Protein AF-A0A9E2R874-F1 (afdb_monomer_lite)

pLDDT: mean 89.13, std 13.07, range [48.06, 98.5]

Radius of gyration: 24.54 Å; chains: 1; bounding box: 66×53×38 Å

Secondary structure (DSSP, 8-state):
-PPPPPPP-S---HHHHHHHHHHHHHHH-------HHHHHHHHHHHHTT--HHHHHHHHHHHHHHHHTTSS-GGGGSHHHHT-HHHHHHHHHHHH---SPPPPPPPPPPPPPPPPHHHHHHHHHHHHHHHHHHHHHT-

Structure (mmCIF, N/CA/C/O backbone):
data_AF-A0A9E2R874-F1
#
_entry.id   AF-A0A9E2R874-F1
#
loop_
_atom_site.group_PDB
_atom_site.id
_atom_site.type_symbol
_atom_site.label_atom_id
_atom_site.label_alt_id
_atom_site.label_comp_id
_atom_site.label_asym_id
_atom_site.label_entity_id
_atom_site.label_seq_id
_atom_site.pdbx_PDB_ins_code
_atom_site.Cartn_x
_atom_site.Cartn_y
_atom_site.Cartn_z
_atom_site.occupancy
_atom_site.B_iso_or_equiv
_atom_site.auth_seq_id
_atom_site.auth_comp_id
_atom_site.auth_asym_id
_atom_site.auth_atom_id
_atom_site.pdbx_PDB_model_num
ATOM 1 N N . MET A 1 1 ? 16.701 -24.667 4.971 1.00 48.06 1 MET A N 1
ATOM 2 C CA . MET A 1 1 ? 15.898 -24.863 3.747 1.00 48.06 1 MET A CA 1
ATOM 3 C C . MET A 1 1 ? 15.163 -23.565 3.464 1.00 48.06 1 MET A C 1
ATOM 5 O O . MET A 1 1 ? 14.442 -23.110 4.340 1.00 48.06 1 MET A O 1
ATOM 9 N N . LEU A 1 2 ? 15.421 -22.927 2.319 1.00 52.62 2 LEU A N 1
ATOM 10 C CA . LEU A 1 2 ? 14.673 -21.744 1.875 1.00 52.62 2 LEU A CA 1
ATOM 11 C C . LEU A 1 2 ? 13.261 -22.182 1.446 1.00 52.62 2 LEU A C 1
ATOM 13 O O . LEU A 1 2 ? 13.149 -23.229 0.803 1.00 52.62 2 LEU A O 1
ATOM 17 N N . PRO A 1 3 ? 12.193 -21.447 1.801 1.00 55.91 3 PRO A N 1
ATOM 18 C CA . PRO A 1 3 ? 10.860 -21.745 1.293 1.00 55.91 3 PRO A CA 1
ATOM 19 C C . PRO A 1 3 ? 10.831 -21.621 -0.243 1.00 55.91 3 PRO A C 1
ATOM 21 O O . PRO A 1 3 ? 11.563 -20.800 -0.804 1.00 55.91 3 PRO A O 1
ATOM 24 N N . PRO A 1 4 ? 10.013 -22.431 -0.937 1.00 52.66 4 PRO A N 1
ATOM 25 C CA . PRO A 1 4 ? 9.866 -22.336 -2.382 1.00 52.66 4 PRO A CA 1
ATOM 26 C C . PRO A 1 4 ? 9.328 -20.952 -2.756 1.00 52.66 4 PRO A C 1
ATOM 28 O O . PRO A 1 4 ? 8.309 -20.507 -2.226 1.00 52.66 4 PRO A O 1
ATOM 31 N N . ILE A 1 5 ? 10.026 -20.281 -3.674 1.00 63.16 5 ILE A N 1
ATOM 32 C CA . ILE A 1 5 ? 9.560 -19.039 -4.293 1.00 63.16 5 ILE A CA 1
ATOM 33 C C . ILE A 1 5 ? 8.215 -19.366 -4.963 1.00 63.16 5 ILE A C 1
ATOM 35 O O . ILE A 1 5 ? 8.169 -20.304 -5.767 1.00 63.16 5 ILE A O 1
ATOM 39 N N . PRO A 1 6 ? 7.114 -18.671 -4.623 1.00 61.19 6 PRO A N 1
ATOM 40 C CA . PRO A 1 6 ? 5.829 -18.919 -5.262 1.00 61.19 6 PRO A CA 1
ATOM 41 C C . PRO A 1 6 ? 5.954 -18.731 -6.784 1.00 61.19 6 PRO A C 1
ATOM 43 O O . PRO A 1 6 ? 6.735 -17.888 -7.236 1.00 61.19 6 PRO A O 1
ATOM 46 N N . PRO A 1 7 ? 5.220 -19.517 -7.593 1.00 54.47 7 PRO A N 1
ATOM 47 C CA . PRO A 1 7 ? 5.304 -19.431 -9.046 1.00 54.47 7 PRO A CA 1
ATOM 48 C C . PRO A 1 7 ? 4.966 -18.009 -9.528 1.00 54.47 7 PRO A C 1
ATOM 50 O O . PRO A 1 7 ? 4.140 -17.334 -8.905 1.00 54.47 7 PRO A O 1
ATOM 53 N N . PRO A 1 8 ? 5.576 -17.541 -10.633 1.00 56.03 8 PRO A N 1
ATOM 54 C CA . PRO A 1 8 ? 5.353 -16.194 -11.141 1.00 56.03 8 PRO A CA 1
ATOM 55 C C . PRO A 1 8 ? 3.867 -15.972 -11.441 1.00 56.03 8 PRO A C 1
ATOM 57 O O . PRO A 1 8 ? 3.239 -16.716 -12.198 1.00 56.03 8 PRO A O 1
ATOM 60 N N . VAL A 1 9 ? 3.310 -14.933 -10.821 1.00 62.78 9 VAL A N 1
ATOM 61 C CA . VAL A 1 9 ? 1.911 -14.516 -10.943 1.00 62.78 9 VAL A CA 1
ATOM 62 C C . VAL A 1 9 ? 1.708 -13.850 -12.306 1.00 62.78 9 VAL A C 1
ATOM 64 O O . VAL A 1 9 ? 1.696 -12.630 -12.408 1.00 62.78 9 VAL A O 1
ATOM 67 N N . GLY A 1 10 ? 1.590 -14.647 -13.371 1.00 65.94 10 GLY A N 1
ATOM 68 C CA . GLY A 1 10 ? 1.421 -14.152 -14.742 1.00 65.94 10 GLY A CA 1
ATOM 69 C C . GLY A 1 10 ? 2.535 -13.196 -15.216 1.00 65.94 10 GLY A C 1
ATOM 70 O O . GLY A 1 10 ? 3.494 -12.909 -14.498 1.00 65.94 10 GLY A O 1
ATOM 71 N N . PRO A 1 11 ? 2.460 -12.693 -16.458 1.00 75.50 11 PRO A N 1
ATOM 72 C CA . PRO A 1 11 ? 3.388 -11.668 -16.915 1.00 75.50 11 PRO A CA 1
ATOM 73 C C . PRO A 1 11 ? 3.095 -10.340 -16.202 1.00 75.50 11 PRO A C 1
ATOM 75 O O . PRO A 1 11 ? 2.014 -9.765 -16.350 1.00 75.50 11 PRO A O 1
ATOM 78 N N . ILE A 1 12 ? 4.074 -9.820 -15.457 1.00 85.81 12 ILE A N 1
ATOM 79 C CA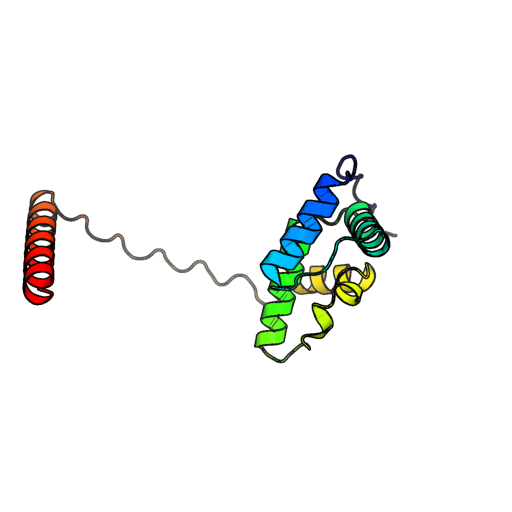 . ILE A 1 12 ? 4.011 -8.463 -14.901 1.00 85.81 12 ILE A CA 1
ATOM 80 C C . ILE A 1 12 ? 4.131 -7.489 -16.062 1.00 85.81 12 ILE A C 1
ATOM 82 O O . ILE A 1 12 ? 5.198 -7.329 -16.653 1.00 85.81 12 ILE A O 1
ATOM 86 N N . ASN A 1 13 ? 3.018 -6.852 -16.399 1.00 90.00 13 ASN A N 1
ATOM 87 C CA . ASN A 1 13 ? 2.956 -5.869 -17.465 1.00 90.00 13 ASN A CA 1
ATOM 88 C C . ASN A 1 13 ? 2.935 -4.440 -16.896 1.00 90.00 13 ASN A C 1
ATOM 90 O O . ASN A 1 13 ? 2.731 -4.208 -15.699 1.00 90.00 13 ASN A O 1
ATOM 94 N N . ALA A 1 14 ? 3.130 -3.464 -17.783 1.00 92.75 14 ALA A N 1
ATOM 95 C CA . ALA A 1 14 ? 3.113 -2.047 -17.427 1.00 92.75 14 ALA A CA 1
ATOM 96 C C . ALA A 1 14 ? 1.786 -1.611 -16.773 1.00 92.75 14 ALA A C 1
ATOM 98 O O . ALA A 1 14 ? 1.784 -0.733 -15.910 1.00 92.75 14 ALA A O 1
ATOM 99 N N . ALA A 1 15 ? 0.664 -2.250 -17.126 1.00 94.50 15 ALA A N 1
ATOM 100 C CA . ALA A 1 15 ? -0.636 -1.946 -16.537 1.00 94.50 15 ALA A CA 1
ATOM 101 C C . ALA A 1 15 ? -0.687 -2.309 -15.044 1.00 94.50 15 ALA A C 1
ATOM 103 O O . ALA A 1 15 ? -1.144 -1.496 -14.243 1.00 94.50 15 ALA A O 1
ATOM 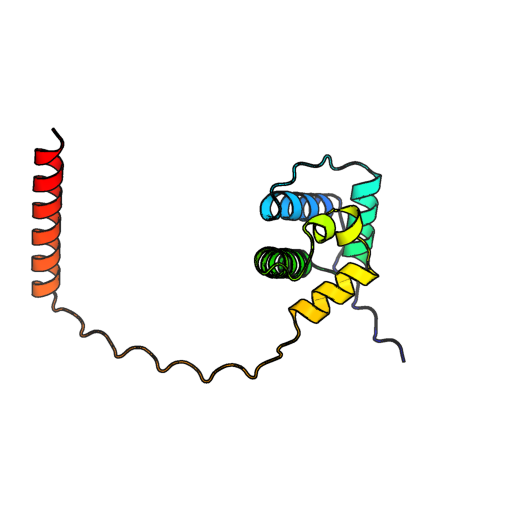104 N N . THR A 1 16 ? -0.160 -3.468 -14.640 1.00 95.06 16 THR A N 1
ATOM 105 C CA . THR A 1 16 ? -0.096 -3.866 -13.222 1.00 95.06 16 THR A CA 1
ATOM 106 C C . THR A 1 16 ? 0.808 -2.931 -12.414 1.00 95.06 16 THR A C 1
ATOM 108 O O . THR A 1 16 ? 0.457 -2.539 -11.300 1.00 95.06 16 THR A O 1
ATOM 111 N N . ILE A 1 17 ? 1.940 -2.503 -12.985 1.00 97.12 17 ILE A N 1
ATOM 112 C CA . ILE A 1 17 ? 2.828 -1.503 -12.365 1.00 97.12 17 ILE A CA 1
ATOM 113 C C . ILE A 1 17 ? 2.091 -0.169 -12.170 1.00 97.12 17 ILE A C 1
ATOM 115 O O . ILE A 1 17 ? 2.127 0.412 -11.081 1.00 97.12 17 ILE A O 1
ATOM 119 N N . ALA A 1 18 ? 1.376 0.299 -13.196 1.00 97.06 18 ALA A N 1
ATOM 120 C CA . ALA A 1 18 ? 0.583 1.521 -13.120 1.00 97.06 18 ALA A CA 1
ATOM 121 C C . ALA A 1 18 ? -0.529 1.420 -12.063 1.00 97.06 18 ALA A C 1
ATOM 123 O O . ALA A 1 18 ? -0.718 2.354 -11.283 1.00 97.06 18 ALA A O 1
ATOM 124 N N . GLN A 1 19 ? -1.214 0.276 -11.973 1.00 97.69 19 GLN A N 1
ATOM 125 C CA . GLN A 1 19 ? -2.232 0.016 -10.952 1.00 97.69 19 GLN A CA 1
ATOM 126 C C . GLN A 1 19 ? -1.649 0.039 -9.535 1.00 97.69 19 GLN A C 1
ATOM 128 O O . GLN A 1 19 ? -2.225 0.673 -8.651 1.00 97.69 19 GLN A O 1
ATOM 133 N N . ALA A 1 20 ? -0.492 -0.594 -9.310 1.00 98.00 20 ALA A N 1
ATOM 134 C CA . ALA A 1 20 ? 0.195 -0.556 -8.018 1.00 98.00 20 ALA A CA 1
ATOM 135 C C . ALA A 1 20 ? 0.552 0.883 -7.618 1.00 98.00 20 ALA A C 1
ATOM 137 O O . ALA A 1 20 ? 0.302 1.316 -6.488 1.00 98.00 20 ALA A O 1
ATOM 138 N N . HIS A 1 21 ? 1.055 1.662 -8.577 1.00 98.38 21 HIS A N 1
ATOM 139 C CA . HIS A 1 21 ? 1.387 3.061 -8.362 1.00 98.38 21 HIS A CA 1
ATOM 140 C C . HIS A 1 21 ? 0.160 3.929 -8.047 1.00 98.38 21 HIS A C 1
ATOM 142 O O . HIS A 1 21 ? 0.192 4.730 -7.107 1.00 98.38 21 HIS A O 1
ATOM 148 N N . GLN A 1 22 ? -0.934 3.747 -8.788 1.00 98.12 22 GLN A N 1
ATOM 149 C CA . GLN A 1 22 ? -2.204 4.429 -8.537 1.00 98.12 22 GLN A CA 1
ATOM 150 C C . GLN A 1 22 ? -2.777 4.062 -7.167 1.00 98.12 22 GLN A C 1
ATOM 152 O O . GLN A 1 22 ? -3.219 4.949 -6.437 1.00 98.12 22 GLN A O 1
ATOM 157 N N . LEU A 1 23 ? -2.721 2.784 -6.783 1.00 98.38 23 LEU A N 1
ATOM 158 C CA . LEU A 1 23 ? -3.172 2.312 -5.477 1.00 98.38 23 LEU A CA 1
ATOM 159 C C . LEU A 1 23 ? -2.383 2.973 -4.340 1.00 98.38 23 LEU A C 1
ATOM 161 O O . LEU A 1 23 ? -2.983 3.471 -3.387 1.00 98.38 23 LEU A O 1
ATOM 165 N N . TYR A 1 24 ? -1.055 3.038 -4.459 1.00 98.50 24 TYR A N 1
ATOM 166 C CA . TYR A 1 24 ? -0.209 3.761 -3.509 1.00 98.50 24 TYR A CA 1
ATOM 167 C C . TYR A 1 24 ? -0.605 5.236 -3.398 1.00 98.50 24 TYR A C 1
ATOM 169 O O . TYR A 1 24 ? -0.781 5.742 -2.287 1.00 98.50 24 TYR A O 1
ATOM 177 N N . GLY A 1 25 ? -0.774 5.926 -4.530 1.00 98.00 25 GLY A N 1
ATOM 178 C CA . GLY A 1 25 ? -1.138 7.342 -4.538 1.00 98.00 25 GLY A CA 1
ATOM 179 C C . GLY A 1 25 ? -2.520 7.593 -3.936 1.00 98.00 25 GLY A C 1
ATOM 180 O O . GLY A 1 25 ? -2.686 8.506 -3.131 1.00 98.00 25 GLY A O 1
ATOM 181 N N . HIS A 1 26 ? -3.495 6.737 -4.250 1.00 98.12 26 HIS A N 1
ATOM 182 C CA . HIS A 1 26 ? -4.846 6.809 -3.700 1.00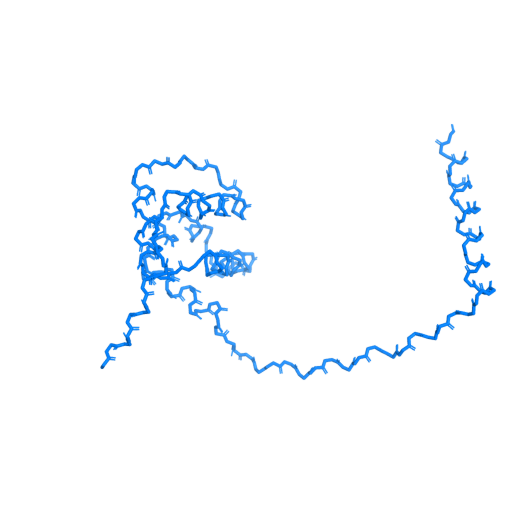 98.12 26 HIS A CA 1
ATOM 183 C C . HIS A 1 26 ? -4.863 6.608 -2.180 1.00 98.12 26 HIS A C 1
ATOM 185 O O . HIS A 1 26 ? -5.497 7.382 -1.467 1.00 98.12 26 HIS A O 1
ATOM 191 N N . LEU A 1 27 ? -4.146 5.601 -1.670 1.00 98.00 27 LEU A N 1
ATOM 192 C CA . LEU A 1 27 ? -4.145 5.291 -0.239 1.00 98.00 27 LEU A CA 1
ATOM 193 C C . LEU A 1 27 ? -3.336 6.296 0.584 1.00 98.00 27 LEU A C 1
ATOM 195 O O . LEU A 1 27 ? -3.730 6.617 1.702 1.00 98.00 27 LEU A O 1
ATOM 199 N N . THR A 1 28 ? -2.202 6.774 0.070 1.00 97.50 28 THR A N 1
ATOM 200 C CA . THR A 1 28 ? -1.296 7.668 0.814 1.00 97.50 28 THR A CA 1
ATOM 201 C C . THR A 1 28 ? -1.555 9.154 0.573 1.00 97.50 28 THR A C 1
ATOM 203 O O . THR A 1 28 ? -1.000 9.982 1.289 1.00 97.50 28 THR A O 1
ATOM 206 N N . GLY A 1 29 ? -2.348 9.503 -0.444 1.00 97.31 29 GLY A N 1
ATOM 207 C CA . GLY A 1 29 ? -2.544 10.881 -0.900 1.00 97.31 29 GLY A CA 1
ATOM 208 C C . GLY A 1 29 ? -1.339 11.475 -1.641 1.00 97.31 29 GLY A C 1
ATOM 209 O O . GLY A 1 29 ? -1.390 12.626 -2.073 1.00 97.31 29 GLY A O 1
ATOM 210 N N . GLN A 1 30 ? -0.247 10.722 -1.810 1.00 96.12 30 GLN A N 1
ATOM 211 C CA . GLN A 1 30 ? 0.955 11.212 -2.478 1.00 96.12 30 GLN A CA 1
ATOM 212 C C . GLN A 1 30 ? 0.793 11.181 -4.001 1.00 96.12 30 GLN A C 1
ATOM 214 O O . GLN A 1 30 ? 0.428 10.163 -4.586 1.00 96.12 30 GLN A O 1
ATOM 219 N N . ARG A 1 31 ? 1.143 12.287 -4.665 1.00 94.94 31 ARG A N 1
ATOM 220 C CA . ARG A 1 31 ? 1.149 12.409 -6.130 1.00 94.94 31 ARG A CA 1
ATOM 221 C C . ARG A 1 31 ? 2.583 12.432 -6.649 1.00 94.94 31 ARG A C 1
ATOM 223 O O . ARG A 1 31 ? 3.179 13.491 -6.815 1.00 94.94 31 ARG A O 1
ATOM 230 N N . LEU A 1 32 ? 3.150 11.250 -6.868 1.00 95.44 32 LEU A N 1
ATOM 231 C CA . LEU A 1 32 ? 4.483 11.089 -7.452 1.00 95.44 32 LEU A CA 1
ATOM 232 C C . LEU A 1 32 ? 4.359 10.782 -8.947 1.00 95.44 32 LEU A C 1
ATOM 234 O O . LEU A 1 32 ? 3.399 10.151 -9.370 1.00 95.44 32 LEU A O 1
ATOM 238 N N . ARG A 1 33 ? 5.334 11.213 -9.753 1.00 96.88 33 ARG A N 1
ATOM 239 C CA . ARG A 1 33 ? 5.411 10.800 -11.163 1.00 96.88 33 ARG A CA 1
ATOM 240 C C . ARG A 1 33 ? 5.881 9.350 -11.249 1.00 96.88 33 ARG A C 1
ATOM 242 O O . ARG A 1 33 ? 6.857 9.000 -10.579 1.00 96.88 33 ARG A O 1
ATOM 249 N N . LEU A 1 34 ? 5.263 8.543 -12.103 1.00 96.81 34 LEU A N 1
ATOM 250 C CA . LEU A 1 34 ? 5.762 7.214 -12.442 1.00 96.81 34 LEU A CA 1
ATOM 251 C C . LEU A 1 34 ? 6.844 7.362 -13.516 1.00 96.81 34 LEU A C 1
ATOM 253 O O . LEU A 1 34 ? 6.541 7.596 -14.676 1.00 96.81 34 LEU A O 1
ATOM 257 N N . GLY A 1 35 ? 8.104 7.350 -13.090 1.00 95.69 35 GLY A N 1
ATOM 258 C CA . GLY A 1 35 ? 9.257 7.334 -13.991 1.00 95.69 35 GLY A CA 1
ATOM 259 C C . GLY A 1 35 ? 9.980 5.996 -13.902 1.00 95.69 35 GLY A C 1
ATOM 260 O O . GLY A 1 35 ? 9.744 5.237 -12.959 1.00 95.69 35 GLY A O 1
ATOM 261 N N . PHE A 1 36 ? 10.905 5.763 -14.829 1.00 95.75 36 PHE A N 1
ATOM 262 C CA . PHE A 1 36 ? 11.596 4.485 -15.020 1.00 95.75 36 PHE A CA 1
ATOM 263 C C . PHE A 1 36 ? 12.154 3.856 -13.729 1.00 95.75 36 PHE A C 1
ATOM 265 O O . PHE A 1 36 ? 11.900 2.688 -13.449 1.00 95.75 36 PHE A O 1
ATOM 272 N N . ASP A 1 37 ? 12.829 4.626 -12.867 1.00 95.88 37 ASP A N 1
ATOM 273 C CA . ASP A 1 37 ? 13.369 4.093 -11.602 1.00 95.88 37 ASP A CA 1
ATOM 274 C C . ASP A 1 37 ? 12.285 3.568 -10.653 1.00 95.88 37 ASP A C 1
ATOM 276 O O . ASP A 1 37 ? 12.486 2.594 -9.924 1.00 95.88 37 ASP A O 1
ATOM 280 N N . ARG A 1 38 ? 11.121 4.227 -10.631 1.00 96.62 38 ARG A N 1
ATOM 281 C CA . ARG A 1 38 ? 9.982 3.803 -9.809 1.00 96.62 38 ARG A CA 1
ATOM 282 C C . ARG A 1 38 ? 9.284 2.612 -10.443 1.00 96.62 38 ARG A C 1
ATOM 284 O O . ARG A 1 38 ? 8.922 1.699 -9.712 1.00 96.62 38 ARG A O 1
ATOM 291 N N . GLU A 1 39 ? 9.132 2.602 -11.765 1.00 97.38 39 GLU A N 1
ATOM 292 C CA . GLU A 1 39 ? 8.609 1.447 -12.504 1.00 97.38 39 GLU A CA 1
ATOM 293 C C . GLU A 1 39 ? 9.449 0.203 -12.241 1.00 97.38 39 GLU A C 1
ATOM 295 O O . GLU A 1 39 ? 8.898 -0.833 -11.881 1.00 97.38 39 GLU A O 1
ATOM 300 N N . ARG A 1 40 ? 10.780 0.326 -12.302 1.00 96.56 40 ARG A N 1
ATOM 301 C CA . ARG A 1 40 ? 11.702 -0.760 -11.965 1.00 96.56 40 ARG A CA 1
ATOM 302 C C . ARG A 1 40 ? 11.474 -1.279 -10.548 1.00 96.56 40 ARG A C 1
ATOM 304 O O . ARG A 1 40 ? 11.375 -2.481 -10.352 1.00 96.56 40 ARG A O 1
ATOM 311 N N . ARG A 1 41 ? 11.358 -0.398 -9.550 1.00 97.19 41 ARG A N 1
ATOM 312 C CA . ARG A 1 41 ? 11.116 -0.823 -8.157 1.00 97.19 41 ARG A CA 1
ATOM 313 C C . ARG A 1 41 ? 9.764 -1.511 -7.974 1.00 97.19 41 ARG A C 1
ATOM 315 O O . ARG A 1 41 ? 9.678 -2.483 -7.233 1.00 97.19 41 ARG A O 1
ATOM 322 N N . TRP A 1 42 ? 8.724 -1.027 -8.650 1.00 97.81 42 TRP A N 1
ATOM 323 C CA . TRP A 1 42 ? 7.430 -1.708 -8.676 1.00 97.81 42 TRP A CA 1
ATOM 324 C C . TRP A 1 42 ? 7.531 -3.085 -9.321 1.00 97.81 42 TRP A C 1
ATOM 326 O O . TRP A 1 42 ? 7.004 -4.045 -8.769 1.00 97.81 42 TRP A O 1
ATOM 336 N N . TYR A 1 43 ? 8.227 -3.185 -10.454 1.00 96.56 43 TYR A N 1
ATOM 337 C CA . TYR A 1 43 ? 8.469 -4.451 -11.133 1.00 96.56 43 TYR A CA 1
ATOM 338 C C . TYR A 1 43 ? 9.171 -5.453 -10.216 1.00 96.56 43 TYR A C 1
ATOM 340 O O . TYR A 1 43 ? 8.687 -6.571 -10.097 1.00 96.56 43 TYR A O 1
ATOM 348 N N . GLU A 1 44 ? 10.247 -5.059 -9.526 1.00 96.38 44 GLU A N 1
ATOM 349 C CA . GLU A 1 44 ? 10.952 -5.951 -8.592 1.00 96.38 44 GLU A CA 1
ATOM 350 C C . GLU A 1 44 ? 10.023 -6.462 -7.487 1.00 96.38 44 GLU A C 1
ATOM 352 O O . GLU A 1 44 ? 9.968 -7.662 -7.234 1.00 96.38 44 GLU A O 1
ATOM 357 N N . LEU A 1 45 ? 9.231 -5.576 -6.873 1.00 96.62 45 LEU A N 1
ATOM 358 C CA . LEU A 1 45 ? 8.299 -5.977 -5.821 1.00 96.62 45 LEU A CA 1
ATOM 359 C C . LEU A 1 45 ? 7.254 -6.981 -6.338 1.00 96.62 45 LEU A C 1
ATOM 361 O O . LEU A 1 45 ? 7.015 -8.012 -5.713 1.00 96.62 45 LEU A O 1
ATOM 365 N N . LEU A 1 46 ? 6.655 -6.703 -7.497 1.00 96.19 46 LEU A N 1
ATOM 366 C CA . LEU A 1 46 ? 5.663 -7.585 -8.116 1.00 96.19 46 LEU A CA 1
ATOM 367 C C . LEU A 1 46 ? 6.293 -8.913 -8.571 1.00 96.19 46 LEU A C 1
ATOM 369 O O . LEU A 1 46 ? 5.660 -9.962 -8.468 1.00 96.19 46 LEU A O 1
ATOM 373 N N . ARG A 1 47 ? 7.549 -8.889 -9.040 1.00 94.94 47 ARG A N 1
ATOM 374 C CA . ARG A 1 47 ? 8.314 -10.060 -9.510 1.00 94.94 47 ARG A CA 1
ATOM 375 C C . ARG A 1 47 ? 8.609 -11.040 -8.387 1.00 94.94 47 ARG A C 1
ATOM 377 O O . ARG A 1 47 ? 8.663 -12.239 -8.640 1.00 94.94 47 ARG A O 1
ATOM 384 N N . LEU A 1 48 ? 8.739 -10.546 -7.160 1.00 94.88 48 LEU A N 1
ATOM 385 C CA . LEU A 1 48 ? 8.838 -11.371 -5.956 1.00 94.88 48 LEU A CA 1
ATOM 386 C C . LEU A 1 48 ? 7.503 -12.028 -5.557 1.00 94.88 48 LEU A C 1
ATOM 388 O O . LEU A 1 48 ? 7.457 -12.783 -4.591 1.00 94.88 48 LEU A O 1
ATOM 392 N N . GLY A 1 49 ? 6.422 -11.773 -6.302 1.00 94.75 49 GLY A N 1
ATOM 393 C CA . GLY A 1 49 ? 5.113 -12.392 -6.100 1.00 94.75 49 GLY A CA 1
ATOM 394 C C . GLY A 1 49 ? 4.179 -11.609 -5.178 1.00 94.75 49 GLY A C 1
ATOM 395 O O . GLY A 1 49 ? 3.077 -12.079 -4.899 1.00 94.75 49 GLY A O 1
ATOM 396 N N . TYR A 1 50 ? 4.572 -10.416 -4.718 1.00 95.88 50 TYR A N 1
ATOM 397 C CA . TYR A 1 50 ? 3.701 -9.575 -3.899 1.00 95.88 50 TYR A CA 1
ATOM 398 C C . TYR A 1 50 ? 2.545 -9.004 -4.720 1.00 95.88 50 TYR A C 1
ATOM 400 O O . TYR A 1 50 ? 2.730 -8.437 -5.797 1.00 95.88 50 TYR A O 1
ATOM 408 N N . SER A 1 51 ? 1.332 -9.129 -4.188 1.00 95.75 51 SER A N 1
ATOM 409 C CA . SER A 1 51 ? 0.109 -8.702 -4.865 1.00 95.75 51 SER A CA 1
ATOM 410 C C . SER A 1 51 ? -0.293 -7.263 -4.516 1.00 95.75 51 SER A C 1
ATOM 412 O O . SER A 1 51 ? 0.142 -6.678 -3.521 1.00 95.75 51 SER A O 1
ATOM 414 N N . LEU A 1 52 ? -1.234 -6.698 -5.281 1.00 96.56 52 LEU A N 1
ATOM 415 C CA . LEU A 1 52 ? -1.886 -5.429 -4.923 1.00 96.56 52 LEU A CA 1
ATOM 416 C C . LEU A 1 52 ? -2.613 -5.501 -3.567 1.00 96.56 52 LEU A C 1
ATOM 418 O O . LEU A 1 52 ? -2.737 -4.492 -2.870 1.00 96.56 52 LEU A O 1
ATOM 422 N N . SER A 1 53 ? -3.086 -6.691 -3.182 1.00 96.62 53 SER A N 1
ATOM 423 C CA . SER A 1 53 ? -3.699 -6.918 -1.871 1.00 96.62 53 SER A CA 1
ATOM 424 C C . SER A 1 53 ? -2.667 -6.802 -0.751 1.00 96.62 53 SER A C 1
ATOM 426 O O . SER A 1 53 ? -2.938 -6.157 0.262 1.00 96.62 53 SER A O 1
ATOM 428 N N . ASP A 1 54 ? -1.469 -7.355 -0.950 1.00 97.69 54 ASP A N 1
ATOM 429 C CA . ASP A 1 54 ? -0.365 -7.237 0.008 1.00 97.69 54 ASP A CA 1
ATOM 430 C C . ASP A 1 54 ? 0.072 -5.782 0.161 1.00 97.69 54 ASP A C 1
ATOM 432 O O . ASP A 1 54 ? 0.202 -5.285 1.279 1.00 97.69 54 ASP A O 1
ATOM 436 N N . LEU A 1 55 ? 0.184 -5.058 -0.958 1.00 98.06 55 LEU A N 1
ATOM 437 C CA . LEU A 1 55 ? 0.482 -3.627 -0.952 1.00 98.06 55 LEU A CA 1
ATOM 438 C C . LEU A 1 55 ? -0.550 -2.836 -0.140 1.00 98.06 55 LEU A C 1
ATOM 440 O O . LEU A 1 55 ? -0.188 -2.009 0.700 1.00 98.06 55 LEU A O 1
ATOM 444 N N . ARG A 1 56 ? -1.845 -3.101 -0.356 1.00 98.31 56 ARG A N 1
ATOM 445 C CA . ARG A 1 56 ? -2.916 -2.478 0.430 1.00 98.31 56 ARG A CA 1
ATOM 446 C C . ARG A 1 56 ? -2.779 -2.819 1.915 1.00 98.31 56 ARG A C 1
ATOM 448 O O . ARG A 1 56 ? -2.906 -1.914 2.739 1.00 98.31 56 ARG A O 1
ATOM 455 N N . ALA A 1 57 ? -2.537 -4.085 2.256 1.00 97.62 57 ALA A N 1
ATOM 456 C CA . ALA A 1 57 ? -2.413 -4.534 3.641 1.00 97.62 57 ALA A CA 1
ATOM 457 C C . ALA A 1 57 ? -1.276 -3.806 4.374 1.00 97.62 57 ALA A C 1
ATOM 459 O O . ALA A 1 57 ? -1.507 -3.245 5.447 1.00 97.62 57 ALA A O 1
ATOM 460 N N . VAL A 1 58 ? -0.095 -3.726 3.753 1.00 98.12 58 VAL A N 1
ATOM 461 C CA . VAL A 1 58 ? 1.082 -3.027 4.294 1.00 98.12 58 VAL A CA 1
ATOM 462 C C . VAL A 1 58 ? 0.801 -1.538 4.489 1.00 98.12 58 VAL A C 1
ATOM 464 O O . VAL A 1 58 ? 1.041 -1.004 5.570 1.00 98.12 58 VAL A O 1
ATOM 467 N N . ILE A 1 59 ? 0.234 -0.852 3.490 1.00 98.19 59 ILE A N 1
ATOM 468 C CA . ILE A 1 59 ? -0.048 0.589 3.599 1.00 98.19 59 ILE A CA 1
ATOM 469 C C . ILE A 1 59 ? -1.063 0.870 4.715 1.00 98.19 59 ILE A C 1
ATOM 471 O O . ILE A 1 59 ? -0.854 1.778 5.520 1.00 98.19 59 ILE A O 1
ATOM 475 N N . VAL A 1 60 ? -2.149 0.095 4.795 1.00 97.88 60 VAL A N 1
ATOM 476 C CA . VAL A 1 60 ? -3.173 0.260 5.841 1.00 97.88 60 VAL A CA 1
ATOM 477 C C . VAL A 1 60 ? -2.584 -0.001 7.226 1.00 97.88 60 VAL A C 1
ATOM 479 O O . VAL A 1 60 ? -2.854 0.758 8.162 1.00 97.88 60 VAL A O 1
ATOM 482 N N . TYR A 1 61 ? -1.755 -1.039 7.352 1.00 97.44 61 TYR A N 1
ATOM 483 C CA . TYR A 1 61 ? -1.014 -1.334 8.572 1.00 97.44 61 TYR A CA 1
ATOM 484 C C . TYR A 1 61 ? -0.135 -0.149 8.986 1.00 97.44 61 TYR A C 1
ATOM 486 O O . TYR A 1 61 ? -0.325 0.398 10.072 1.00 97.44 61 TYR A O 1
ATOM 494 N N . LEU A 1 62 ? 0.746 0.325 8.103 1.00 97.81 62 LEU A N 1
ATOM 495 C CA . LEU A 1 62 ? 1.641 1.447 8.386 1.00 97.81 62 LEU A CA 1
ATOM 496 C C . LEU A 1 62 ? 0.878 2.711 8.779 1.00 97.81 62 LEU A C 1
ATOM 498 O O . LEU A 1 62 ? 1.238 3.372 9.749 1.00 97.81 62 LEU A O 1
ATOM 502 N N . GLN A 1 63 ? -0.216 3.034 8.087 1.00 98.12 63 GLN A N 1
ATOM 503 C CA . GLN A 1 63 ? -1.057 4.173 8.450 1.00 98.12 63 GLN A CA 1
ATOM 504 C C . GLN A 1 63 ? -1.653 4.042 9.853 1.00 98.12 63 GLN A C 1
ATOM 506 O O . GLN A 1 63 ? -1.723 5.032 10.580 1.00 98.12 63 GLN A O 1
ATOM 511 N N . ARG A 1 64 ? -2.097 2.844 10.248 1.00 96.75 64 ARG A N 1
ATOM 512 C CA . ARG A 1 64 ? -2.590 2.588 11.607 1.00 96.75 64 ARG A CA 1
ATOM 513 C C . ARG A 1 64 ? -1.484 2.808 12.639 1.00 96.75 64 ARG A C 1
ATOM 515 O O . ARG A 1 64 ? -1.722 3.489 13.632 1.00 96.75 64 ARG A O 1
ATOM 522 N N . GLU A 1 65 ? -0.287 2.287 12.388 1.00 96.38 65 GLU A N 1
ATOM 523 C CA . GLU A 1 65 ? 0.858 2.433 13.295 1.00 96.38 65 GLU A CA 1
ATOM 524 C C . GLU A 1 65 ? 1.347 3.882 13.413 1.00 96.38 65 GLU A C 1
ATOM 526 O O . GLU A 1 65 ? 1.681 4.332 14.508 1.00 96.38 65 GLU A O 1
ATOM 531 N N . ILE A 1 66 ? 1.324 4.637 12.312 1.00 97.06 66 ILE A N 1
ATOM 532 C CA . ILE A 1 66 ? 1.643 6.071 12.293 1.00 97.06 66 ILE A CA 1
ATOM 533 C C . ILE A 1 66 ? 0.599 6.869 13.079 1.00 97.06 66 ILE A C 1
ATOM 535 O O . ILE A 1 66 ? 0.963 7.715 13.891 1.00 97.06 66 ILE A O 1
ATOM 539 N N . ARG A 1 67 ? -0.701 6.590 12.902 1.00 97.19 67 ARG A N 1
ATOM 540 C CA . ARG A 1 67 ? -1.761 7.240 13.701 1.00 97.19 67 ARG A CA 1
ATOM 541 C C . ARG A 1 67 ? -1.593 6.957 15.195 1.00 97.19 67 ARG A C 1
ATOM 543 O O . ARG A 1 67 ? -1.828 7.845 16.003 1.00 97.19 67 ARG A O 1
ATOM 550 N N . ALA A 1 68 ? -1.129 5.758 15.543 1.00 96.94 68 ALA A N 1
ATOM 551 C CA . ALA A 1 68 ? -0.800 5.364 16.910 1.00 96.94 68 ALA A CA 1
ATOM 552 C C . ALA A 1 68 ? 0.568 5.881 17.410 1.00 96.94 68 ALA A C 1
ATOM 554 O O . ALA A 1 68 ? 0.973 5.513 18.507 1.00 96.94 68 ALA A O 1
ATOM 555 N N . GLN A 1 69 ? 1.292 6.695 16.626 1.00 95.75 69 GLN A N 1
ATOM 556 C CA . GLN A 1 69 ? 2.625 7.231 16.950 1.00 95.75 69 GLN A CA 1
ATOM 557 C C . GLN A 1 69 ? 3.701 6.158 17.225 1.00 95.75 69 GLN A C 1
ATOM 559 O O . GLN A 1 69 ? 4.710 6.428 17.867 1.00 95.75 69 GLN A O 1
ATOM 564 N N . ARG A 1 70 ? 3.517 4.930 16.718 1.00 95.00 70 ARG A N 1
ATOM 565 C CA . ARG A 1 70 ? 4.480 3.815 16.858 1.00 95.00 70 ARG A CA 1
ATOM 566 C C . ARG A 1 70 ? 5.461 3.713 15.688 1.00 95.00 70 ARG A C 1
ATOM 568 O O . ARG A 1 70 ? 6.446 2.981 15.747 1.00 95.00 70 ARG A O 1
ATOM 575 N N . ARG A 1 71 ? 5.178 4.430 14.602 1.00 95.25 71 ARG A N 1
ATOM 576 C CA . ARG A 1 71 ? 5.995 4.527 13.389 1.00 95.25 71 ARG A CA 1
ATOM 577 C C . ARG A 1 71 ? 5.984 5.963 12.881 1.00 95.25 71 ARG A C 1
ATOM 579 O O . ARG A 1 71 ? 5.050 6.722 13.125 1.00 95.25 71 ARG A O 1
ATOM 586 N N . ASN A 1 72 ? 6.997 6.294 12.091 1.00 96.62 72 ASN A N 1
ATOM 587 C CA . ASN A 1 72 ? 7.154 7.617 11.498 1.00 96.62 72 ASN A CA 1
ATOM 588 C C . ASN A 1 72 ? 6.525 7.658 10.099 1.00 96.62 72 ASN A C 1
ATOM 590 O O . ASN A 1 72 ? 6.595 6.676 9.357 1.00 96.62 72 ASN A O 1
ATOM 594 N N . VAL A 1 73 ? 6.022 8.825 9.679 1.00 95.69 73 VAL A N 1
ATOM 595 C CA . VAL A 1 73 ? 5.453 9.048 8.328 1.00 95.69 73 VAL A CA 1
ATOM 596 C C . VAL A 1 73 ? 6.422 8.634 7.211 1.00 95.69 73 VAL A C 1
ATOM 598 O O . VAL A 1 73 ? 6.001 8.185 6.147 1.00 95.69 73 VAL A O 1
ATOM 601 N N . GLY A 1 74 ? 7.733 8.707 7.472 1.00 96.88 74 GLY A N 1
ATOM 602 C CA . GLY A 1 74 ? 8.782 8.265 6.554 1.00 96.88 74 GLY A CA 1
ATOM 603 C C . GLY A 1 74 ? 8.673 6.804 6.095 1.00 96.88 74 GLY A C 1
ATOM 604 O O . GLY A 1 74 ? 9.202 6.486 5.033 1.00 96.88 74 GLY A O 1
ATOM 605 N N . ALA A 1 75 ? 7.971 5.933 6.827 1.00 96.44 75 ALA A N 1
ATOM 606 C CA . ALA A 1 75 ? 7.707 4.556 6.399 1.00 96.44 75 ALA A CA 1
ATOM 607 C C . ALA A 1 75 ? 6.866 4.490 5.108 1.00 96.44 75 ALA A C 1
ATOM 609 O O . ALA A 1 75 ? 7.059 3.598 4.292 1.00 96.44 75 ALA A O 1
ATOM 610 N N . LEU A 1 76 ? 6.003 5.485 4.865 1.00 97.56 76 LEU A N 1
ATOM 611 C CA . LEU A 1 76 ? 5.197 5.585 3.644 1.00 97.56 76 LEU A CA 1
ATOM 612 C C . LEU A 1 76 ? 5.941 6.235 2.469 1.00 97.56 76 LEU A C 1
ATOM 614 O O . LEU A 1 76 ? 5.332 6.458 1.426 1.00 97.56 76 LEU A O 1
ATOM 618 N N . LYS A 1 77 ? 7.233 6.569 2.597 1.00 97.38 77 LYS A N 1
ATOM 619 C CA . LYS A 1 77 ? 8.027 7.008 1.440 1.00 97.38 77 LYS A CA 1
ATOM 620 C C . LYS A 1 77 ? 8.153 5.845 0.467 1.00 97.38 77 LYS A C 1
ATOM 622 O O . LYS A 1 77 ? 8.592 4.769 0.858 1.00 97.38 77 LYS A O 1
ATOM 627 N N . LEU A 1 78 ? 7.888 6.090 -0.814 1.00 96.56 78 LEU A N 1
ATOM 628 C CA . LEU A 1 78 ? 7.980 5.061 -1.851 1.00 96.56 78 LEU A CA 1
ATOM 629 C C . LEU A 1 78 ? 9.339 4.334 -1.870 1.00 96.56 78 LEU A C 1
ATOM 631 O O . LEU A 1 78 ? 9.396 3.134 -2.096 1.00 96.56 78 LEU A O 1
ATOM 635 N N . SER A 1 79 ? 10.441 5.037 -1.591 1.00 95.50 79 SER A N 1
ATOM 636 C CA . SER A 1 79 ? 11.773 4.424 -1.509 1.00 95.50 79 SER A CA 1
ATOM 637 C C . SER A 1 79 ? 11.946 3.446 -0.351 1.00 95.50 79 SER A C 1
ATOM 639 O O . SER A 1 79 ? 12.785 2.566 -0.465 1.00 95.50 79 SER A O 1
ATOM 641 N N . ASN A 1 80 ? 11.200 3.619 0.740 1.00 96.56 80 ASN A N 1
ATOM 642 C CA . ASN A 1 80 ? 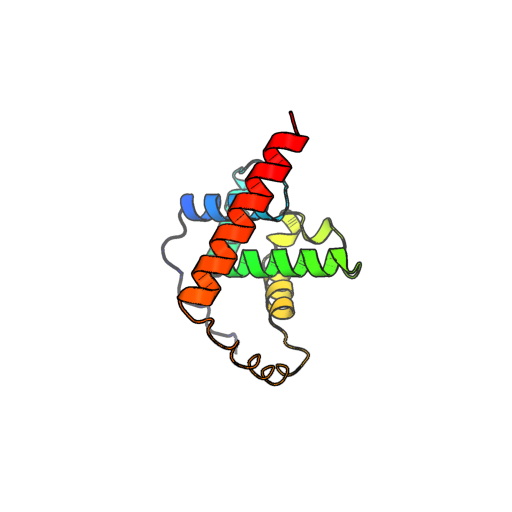11.221 2.718 1.890 1.00 96.56 80 ASN A CA 1
ATOM 643 C C . ASN A 1 80 ? 10.216 1.582 1.699 1.00 96.56 80 ASN A C 1
ATOM 645 O O . ASN A 1 80 ? 10.548 0.434 1.953 1.00 96.56 80 ASN A O 1
ATOM 649 N N . LEU A 1 81 ? 9.018 1.909 1.208 1.00 97.31 81 LEU A N 1
ATOM 650 C CA . LEU A 1 81 ? 7.950 0.940 0.982 1.00 97.31 81 LEU A CA 1
ATOM 651 C C . LEU A 1 81 ? 8.326 -0.106 -0.075 1.00 97.31 81 LEU A C 1
ATOM 653 O O . LEU A 1 81 ? 7.942 -1.256 0.056 1.00 97.31 81 LEU A O 1
ATOM 657 N N . LEU A 1 82 ? 9.059 0.285 -1.124 1.00 97.19 82 LEU A N 1
ATOM 658 C CA . LEU A 1 82 ? 9.453 -0.622 -2.210 1.00 97.19 82 LEU A CA 1
ATOM 659 C C . LEU A 1 82 ? 10.807 -1.308 -1.982 1.00 97.19 82 LEU A C 1
ATOM 661 O O . LEU A 1 82 ? 11.373 -1.851 -2.927 1.00 97.19 82 LEU A O 1
ATOM 665 N N . GLN A 1 83 ? 11.360 -1.257 -0.768 1.00 97.19 83 GLN A N 1
ATOM 666 C CA . GLN A 1 83 ? 12.490 -2.113 -0.405 1.00 97.19 83 GLN A CA 1
ATOM 667 C C . GLN A 1 83 ? 11.951 -3.509 -0.074 1.00 97.19 83 GLN A C 1
ATOM 669 O O . GLN A 1 83 ? 11.173 -3.604 0.875 1.00 97.19 83 GLN A O 1
ATOM 674 N N . PRO A 1 84 ? 12.342 -4.566 -0.816 1.00 96.44 84 PRO A N 1
ATOM 675 C CA . PRO A 1 84 ? 11.782 -5.906 -0.643 1.00 96.44 84 PRO A CA 1
ATOM 676 C C . PRO A 1 84 ? 11.798 -6.406 0.800 1.00 96.44 84 PRO A C 1
ATOM 678 O O . PRO A 1 84 ? 10.745 -6.771 1.311 1.00 96.44 84 PRO A O 1
ATOM 681 N N . ASP A 1 85 ? 12.947 -6.310 1.473 1.00 97.31 85 ASP A N 1
ATOM 682 C CA . ASP A 1 85 ? 13.108 -6.793 2.850 1.00 97.31 85 ASP A CA 1
ATOM 683 C C . ASP A 1 85 ? 12.158 -6.070 3.816 1.00 97.31 85 ASP A C 1
ATOM 685 O O . ASP A 1 85 ? 11.448 -6.692 4.600 1.00 97.31 85 ASP A O 1
ATOM 689 N N . ARG A 1 86 ? 12.062 -4.737 3.709 1.00 97.00 86 ARG A N 1
ATOM 690 C CA . ARG A 1 86 ? 11.170 -3.939 4.566 1.00 97.00 86 ARG A CA 1
ATOM 691 C C . ARG A 1 86 ? 9.702 -4.209 4.278 1.00 97.00 86 ARG A C 1
ATOM 693 O O . ARG A 1 86 ? 8.890 -4.250 5.198 1.00 97.00 86 ARG A O 1
ATOM 700 N N . PHE A 1 87 ? 9.358 -4.361 3.002 1.00 98.06 87 PHE A N 1
ATOM 701 C CA . PHE A 1 87 ? 7.999 -4.685 2.599 1.00 98.06 87 PHE A CA 1
ATOM 702 C C . PHE A 1 87 ? 7.582 -6.048 3.146 1.00 98.06 87 PHE A C 1
ATOM 704 O O . PHE A 1 87 ? 6.484 -6.176 3.684 1.00 98.06 87 PHE A O 1
ATOM 711 N N . GLU A 1 88 ? 8.462 -7.046 3.038 1.00 97.62 88 GLU A N 1
ATOM 712 C CA . GLU A 1 88 ? 8.247 -8.377 3.595 1.00 97.62 88 GLU A CA 1
ATOM 713 C C . GLU A 1 88 ? 8.041 -8.314 5.109 1.00 97.62 88 GLU A C 1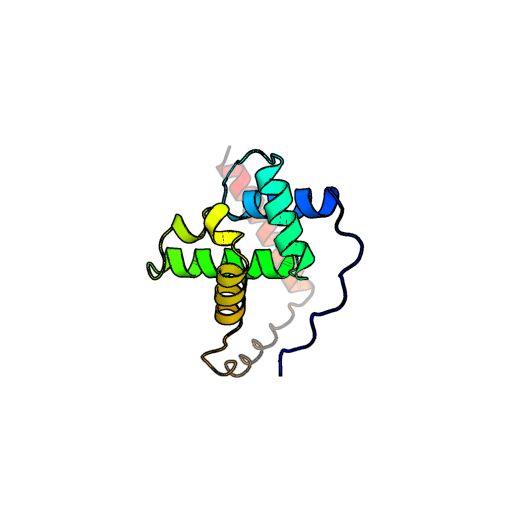
ATOM 715 O O . GLU A 1 88 ? 7.036 -8.821 5.606 1.00 97.62 88 GLU A O 1
ATOM 720 N N . GLU A 1 89 ? 8.933 -7.636 5.835 1.00 97.25 89 GLU A N 1
ATOM 721 C CA . GLU A 1 89 ? 8.834 -7.461 7.286 1.00 97.25 89 GLU A CA 1
ATOM 722 C C . GLU A 1 89 ? 7.502 -6.823 7.697 1.00 97.25 89 GLU A C 1
ATOM 724 O O . GLU A 1 89 ? 6.767 -7.382 8.516 1.00 97.25 89 GLU A O 1
ATOM 729 N N . ASP A 1 90 ? 7.145 -5.676 7.113 1.00 97.06 90 ASP A N 1
ATOM 730 C CA . ASP A 1 90 ? 5.896 -4.991 7.447 1.00 97.06 90 ASP A CA 1
ATOM 731 C C . ASP A 1 90 ? 4.667 -5.825 7.040 1.00 97.06 90 ASP A C 1
ATOM 733 O O . ASP A 1 90 ? 3.663 -5.830 7.760 1.00 97.06 90 ASP A O 1
ATOM 737 N N . LEU A 1 91 ? 4.732 -6.578 5.934 1.00 97.25 91 LEU A N 1
ATOM 738 C CA . LEU A 1 91 ? 3.662 -7.485 5.517 1.00 97.25 91 LEU A CA 1
ATOM 739 C C . LEU A 1 91 ? 3.480 -8.618 6.526 1.00 97.25 91 LEU A C 1
ATOM 741 O O . LEU A 1 91 ? 2.347 -8.885 6.935 1.00 97.25 91 LEU A O 1
ATOM 745 N N . GLN A 1 92 ? 4.562 -9.263 6.958 1.00 96.38 92 GLN A N 1
ATOM 746 C CA . GLN A 1 92 ? 4.485 -10.324 7.958 1.00 96.38 92 GLN A CA 1
ATOM 747 C C . GLN A 1 92 ? 3.958 -9.782 9.283 1.00 96.38 92 GLN A C 1
ATOM 749 O O . GLN A 1 92 ? 2.994 -10.334 9.813 1.00 96.38 92 GLN A O 1
ATOM 754 N N . ILE A 1 93 ? 4.476 -8.647 9.767 1.00 93.31 93 ILE A N 1
ATOM 755 C CA . ILE A 1 93 ? 3.987 -8.015 11.001 1.00 93.31 93 ILE A CA 1
ATOM 756 C C . ILE A 1 93 ? 2.499 -7.662 10.881 1.00 93.31 93 ILE A C 1
ATOM 758 O O . ILE A 1 93 ? 1.736 -7.894 11.820 1.00 93.31 93 ILE A O 1
ATOM 762 N N . SER A 1 94 ? 2.046 -7.169 9.722 1.00 92.81 94 SER A N 1
ATOM 763 C CA . SER A 1 94 ? 0.628 -6.855 9.500 1.00 92.81 94 SER A CA 1
ATOM 764 C C . SER A 1 94 ? -0.294 -8.074 9.642 1.00 92.81 94 SER A C 1
ATOM 766 O O . SER A 1 94 ? -1.460 -7.923 10.018 1.00 92.81 94 SER A O 1
ATOM 768 N N . ARG A 1 95 ? 0.229 -9.277 9.366 1.00 91.81 95 ARG A N 1
ATOM 769 C CA . ARG A 1 95 ? -0.483 -10.559 9.444 1.00 91.81 95 ARG A CA 1
ATOM 770 C C . ARG A 1 95 ? -0.392 -11.208 10.826 1.00 91.81 95 ARG A C 1
ATOM 772 O O . ARG A 1 95 ? -1.220 -12.072 11.126 1.00 91.81 95 ARG A O 1
ATOM 779 N N . VAL A 1 96 ? 0.557 -10.801 11.675 1.00 87.75 96 VAL A N 1
ATOM 780 C CA . VAL A 1 96 ? 0.701 -11.350 13.029 1.00 87.75 96 VAL A CA 1
ATOM 781 C C . VAL A 1 96 ? -0.562 -11.065 13.843 1.00 87.75 96 VAL A C 1
ATOM 783 O O . VAL A 1 96 ? -0.910 -9.924 14.152 1.00 87.75 96 VAL A O 1
ATOM 786 N N . ARG A 1 97 ? -1.244 -12.138 14.247 1.00 69.75 97 ARG A N 1
ATOM 787 C CA . ARG A 1 97 ? -2.360 -12.080 15.192 1.00 69.75 97 ARG A CA 1
ATOM 788 C C . ARG A 1 97 ? -1.828 -12.287 16.605 1.00 69.75 97 ARG A C 1
ATOM 790 O O . ARG A 1 97 ? -1.683 -13.414 17.053 1.00 69.75 97 ARG A O 1
ATOM 797 N N . LEU A 1 98 ? -1.570 -11.190 17.315 1.00 69.38 98 LEU A N 1
ATOM 798 C CA . LEU A 1 98 ? -1.116 -11.234 18.715 1.00 69.38 98 LEU A CA 1
ATOM 799 C C . LEU A 1 98 ? -2.217 -11.644 19.708 1.00 69.38 98 LEU A C 1
ATOM 801 O O . LEU A 1 98 ? -1.924 -11.933 20.864 1.00 69.38 98 LEU A O 1
ATOM 805 N N . ARG A 1 99 ? -3.487 -11.659 19.284 1.00 56.31 99 ARG A N 1
ATOM 806 C CA . ARG A 1 99 ? -4.622 -12.077 20.114 1.00 56.31 99 ARG A CA 1
ATOM 807 C C . ARG A 1 99 ? -5.425 -13.156 19.384 1.00 56.31 99 ARG A C 1
ATOM 809 O O . ARG A 1 99 ? -5.694 -12.968 18.192 1.00 56.31 99 ARG A O 1
ATOM 816 N N . PRO A 1 100 ? -5.836 -14.246 20.059 1.00 58.44 100 PRO A N 1
ATOM 817 C CA . PRO A 1 100 ? -6.799 -15.178 19.487 1.00 58.44 100 PRO A CA 1
ATOM 818 C C . PRO A 1 100 ? -8.061 -14.413 19.055 1.00 58.44 100 PRO A C 1
ATOM 820 O O . PRO A 1 100 ? -8.412 -13.414 19.699 1.00 58.44 100 PRO A O 1
ATOM 823 N N . PRO A 1 101 ? -8.710 -14.813 17.942 1.00 60.94 101 PRO A N 1
ATOM 824 C CA . PRO A 1 101 ? -9.922 -14.154 17.478 1.00 60.94 101 PRO A CA 1
ATOM 825 C C . PRO A 1 101 ? -10.914 -14.104 18.638 1.00 60.94 101 PRO A C 1
ATOM 827 O O . PRO A 1 101 ? -11.177 -15.124 19.274 1.00 60.94 101 PRO A O 1
ATOM 830 N N . ALA A 1 102 ? -11.405 -12.901 18.946 1.00 64.62 102 ALA A N 1
ATOM 831 C CA . ALA A 1 102 ? -12.422 -12.747 19.972 1.00 64.62 102 ALA A CA 1
ATOM 832 C C . ALA A 1 102 ? -13.590 -13.690 19.632 1.00 64.62 102 ALA A C 1
ATOM 834 O O . ALA A 1 102 ? -13.935 -13.795 18.448 1.00 64.62 102 ALA A O 1
ATOM 835 N N . PRO A 1 103 ? -14.172 -14.387 20.625 1.00 68.31 103 PRO A N 1
ATOM 836 C CA . PRO A 1 103 ? -15.321 -15.246 20.381 1.00 68.31 103 PRO A CA 1
ATOM 837 C C . PRO A 1 103 ? -16.382 -14.448 19.622 1.00 68.31 103 PRO A C 1
ATOM 839 O O . PRO A 1 103 ? -16.598 -13.266 19.914 1.00 68.31 103 PRO A O 1
ATOM 842 N N . ALA A 1 104 ? -16.976 -15.076 18.602 1.00 68.44 104 ALA A N 1
ATOM 843 C CA . ALA A 1 104 ? -17.955 -14.433 17.739 1.00 68.44 104 ALA A CA 1
ATOM 844 C C . ALA A 1 104 ? -19.004 -13.740 18.612 1.00 68.44 104 ALA A C 1
ATOM 846 O O . ALA A 1 104 ? -19.618 -14.366 19.478 1.00 68.44 104 ALA A O 1
ATOM 847 N N . ARG A 1 105 ? -19.160 -12.425 18.426 1.00 72.50 105 ARG A N 1
ATOM 848 C CA . ARG A 1 105 ? -20.147 -11.654 19.178 1.00 72.50 105 ARG A CA 1
ATOM 849 C C . ARG A 1 105 ? -21.511 -12.299 18.905 1.00 72.50 105 ARG A C 1
ATOM 851 O O . ARG A 1 105 ? -21.820 -12.491 17.725 1.00 72.50 105 ARG A O 1
ATOM 858 N N . PRO A 1 106 ? -22.298 -12.661 19.935 1.00 75.00 106 PRO A N 1
ATOM 859 C CA . PRO A 1 106 ? -23.602 -13.266 19.716 1.00 75.00 106 PRO A CA 1
ATOM 860 C C . PRO A 1 106 ? -24.412 -12.369 18.783 1.00 75.00 106 PRO A C 1
ATOM 862 O O . PRO A 1 106 ? -24.384 -11.138 18.919 1.00 75.00 106 PRO A O 1
ATOM 865 N N . ALA A 1 107 ? -25.055 -12.990 17.791 1.00 75.38 107 ALA A N 1
ATOM 866 C CA . ALA A 1 107 ? -25.866 -12.274 16.821 1.00 75.38 107 ALA A CA 1
ATOM 867 C C . ALA A 1 107 ? -26.860 -11.378 17.578 1.00 75.38 107 ALA A C 1
ATOM 869 O O . ALA A 1 107 ? -27.429 -11.822 18.582 1.00 75.38 107 ALA A O 1
ATOM 870 N N . PRO A 1 108 ? -27.048 -10.115 17.153 1.00 75.94 108 PRO A N 1
ATOM 871 C CA . PRO A 1 108 ? -28.050 -9.268 17.776 1.00 75.94 108 PRO A CA 1
ATOM 872 C C . PRO A 1 108 ? -29.404 -9.990 17.730 1.00 75.94 108 PRO A C 1
ATOM 874 O O . PRO A 1 108 ? -29.686 -10.671 16.737 1.00 75.94 108 PRO A O 1
ATOM 877 N N . PRO A 1 109 ? -30.232 -9.869 18.784 1.00 79.50 109 PRO A N 1
ATOM 878 C CA . PRO A 1 109 ? -31.527 -10.528 18.812 1.00 79.50 109 PRO A CA 1
ATOM 879 C C . PRO A 1 109 ? -32.324 -10.135 17.562 1.00 79.50 109 PRO A C 1
ATOM 881 O O . PRO A 1 109 ? -32.237 -8.978 17.124 1.00 79.50 109 PRO A O 1
ATOM 884 N N . PRO A 1 110 ? -33.075 -11.076 16.960 1.00 74.31 110 PRO A N 1
ATOM 885 C CA . PRO A 1 110 ? -33.857 -10.790 15.770 1.00 74.31 110 PRO A CA 1
ATOM 886 C C . PRO A 1 110 ? -34.791 -9.621 16.075 1.00 74.31 110 PRO A C 1
ATOM 888 O O . PRO A 1 110 ? -35.611 -9.674 16.994 1.00 74.31 110 PRO A O 1
ATOM 891 N N . ARG A 1 111 ? -34.638 -8.523 15.326 1.00 73.81 111 ARG A N 1
ATOM 892 C CA . ARG A 1 111 ? -35.560 -7.392 15.430 1.00 73.81 111 ARG A CA 1
ATOM 893 C C . ARG A 1 111 ? -36.938 -7.903 15.030 1.00 73.81 111 ARG A C 1
ATOM 895 O O . ARG A 1 111 ? -37.084 -8.459 13.943 1.00 73.81 111 ARG A O 1
ATOM 902 N N . ARG A 1 112 ? -37.932 -7.719 15.903 1.00 80.06 112 ARG A N 1
ATOM 903 C CA . ARG A 1 112 ? -39.327 -8.064 15.611 1.00 80.06 112 ARG A CA 1
ATOM 904 C C . ARG A 1 112 ? -39.719 -7.417 14.281 1.00 80.06 112 ARG A C 1
ATOM 906 O O . ARG A 1 112 ? -39.625 -6.198 14.136 1.00 80.06 112 ARG A O 1
ATOM 913 N N . ALA A 1 113 ? -40.120 -8.239 13.315 1.00 78.75 113 ALA A N 1
ATOM 914 C CA . ALA A 1 113 ? -40.607 -7.747 12.039 1.00 78.75 113 ALA A CA 1
ATOM 915 C C . ALA A 1 113 ? -41.894 -6.947 12.286 1.00 78.75 113 ALA A C 1
ATOM 917 O O . ALA A 1 113 ? -42.828 -7.442 12.918 1.00 78.75 113 ALA A O 1
ATOM 918 N N . LEU A 1 114 ? -41.913 -5.694 11.833 1.00 82.06 114 LEU A N 1
ATOM 919 C CA . LEU A 1 114 ? -43.106 -4.852 11.876 1.00 82.06 114 LEU A CA 1
ATOM 920 C C . LEU A 1 114 ? -44.141 -5.407 10.894 1.00 82.06 114 LEU A C 1
ATOM 922 O O . LEU A 1 114 ? -43.787 -5.776 9.770 1.00 82.06 114 LEU A O 1
ATOM 926 N N . SER A 1 115 ? -45.410 -5.422 11.291 1.00 87.50 115 SER A N 1
ATOM 927 C CA . SER A 1 115 ? -46.519 -5.745 10.391 1.00 87.50 115 SER A CA 1
ATOM 928 C C . SER A 1 115 ? -46.595 -4.745 9.230 1.00 87.50 115 SER A C 1
ATOM 930 O O . SER A 1 115 ? -46.109 -3.614 9.323 1.00 87.50 115 SER A O 1
ATOM 932 N N . ALA A 1 116 ? -47.234 -5.134 8.123 1.00 86.88 116 ALA A N 1
ATOM 933 C CA . ALA A 1 116 ? -47.401 -4.251 6.965 1.00 86.88 116 ALA A CA 1
ATOM 934 C C . ALA A 1 116 ? -48.097 -2.923 7.335 1.00 86.88 116 ALA A C 1
ATOM 936 O O . ALA A 1 116 ? -47.712 -1.863 6.841 1.00 86.88 116 ALA A O 1
ATOM 937 N N . ALA A 1 117 ? -49.059 -2.970 8.264 1.00 89.81 117 ALA A N 1
ATOM 938 C CA . ALA A 1 117 ? -49.754 -1.791 8.775 1.00 89.81 117 ALA A CA 1
ATOM 939 C C . ALA A 1 117 ? -48.814 -0.852 9.553 1.00 89.81 117 ALA A C 1
ATOM 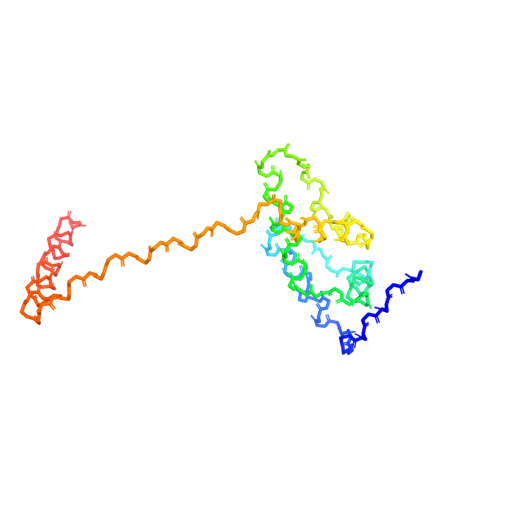941 O O . ALA A 1 117 ? -48.798 0.355 9.310 1.00 89.81 117 ALA A O 1
ATOM 942 N N . GLU A 1 118 ? -47.973 -1.397 10.437 1.00 88.88 118 GLU A N 1
ATOM 943 C CA . GLU A 1 118 ? -46.992 -0.617 11.203 1.00 88.88 118 GLU A CA 1
ATOM 944 C C . GLU A 1 118 ? -45.922 0.009 10.294 1.00 88.88 118 GLU A C 1
ATOM 946 O O . GLU A 1 118 ? -45.522 1.158 10.501 1.00 88.88 118 GLU A O 1
ATOM 951 N N . GLN A 1 119 ? -45.491 -0.711 9.253 1.00 88.62 119 GLN A N 1
ATOM 952 C CA . GLN A 1 119 ? -44.560 -0.183 8.252 1.00 88.62 119 GLN A CA 1
ATOM 953 C C . GLN A 1 119 ? -45.177 0.976 7.466 1.00 88.62 119 GLN A C 1
ATOM 955 O O . GLN A 1 119 ? -44.523 2.004 7.273 1.00 88.62 119 GLN A O 1
ATOM 960 N N . GLN A 1 120 ? -46.437 0.846 7.046 1.00 92.00 120 GLN A N 1
ATOM 961 C CA . GLN A 1 120 ? -47.133 1.894 6.305 1.00 92.00 120 GLN A CA 1
ATOM 962 C C . GLN A 1 120 ? -47.363 3.142 7.167 1.00 92.00 120 GLN A C 1
ATOM 964 O O . GLN A 1 120 ? -47.079 4.256 6.725 1.00 92.00 120 GLN A O 1
ATOM 969 N N . ALA A 1 121 ? -47.773 2.967 8.426 1.00 93.44 121 ALA A N 1
ATOM 970 C CA . ALA A 1 121 ? -47.908 4.067 9.380 1.00 93.44 121 ALA A CA 1
ATOM 971 C C . ALA A 1 121 ? -46.561 4.758 9.673 1.00 93.44 121 ALA A C 1
ATOM 973 O O . ALA A 1 121 ? -46.495 5.973 9.860 1.00 93.44 121 ALA A O 1
ATOM 974 N N . GLY A 1 122 ? -45.460 4.000 9.706 1.00 90.88 122 GLY A N 1
ATOM 975 C CA . GLY A 1 122 ? -44.105 4.549 9.806 1.00 90.88 122 GLY A CA 1
ATOM 976 C C . GLY A 1 122 ? -43.713 5.390 8.588 1.00 90.88 122 GLY A C 1
ATOM 977 O O . GLY A 1 122 ? -43.233 6.512 8.748 1.00 90.88 122 GLY A O 1
ATOM 978 N N . ARG A 1 123 ? -43.970 4.884 7.374 1.00 94.75 123 ARG A N 1
ATOM 979 C CA . ARG A 1 123 ? -43.706 5.605 6.116 1.00 94.75 123 ARG A CA 1
ATOM 980 C C . ARG A 1 123 ? -44.473 6.919 6.042 1.00 94.75 123 ARG A C 1
ATOM 982 O O . ARG A 1 123 ? -43.885 7.934 5.681 1.00 94.75 123 ARG A O 1
ATOM 989 N N . GLN A 1 124 ? -45.750 6.909 6.420 1.00 95.75 124 GLN A N 1
ATOM 990 C CA . GLN A 1 124 ? -46.580 8.110 6.382 1.00 95.75 124 GLN A CA 1
ATOM 991 C C . GLN A 1 124 ? -46.036 9.196 7.318 1.00 95.75 124 GLN A C 1
ATOM 993 O O . GLN A 1 124 ? -45.792 10.317 6.880 1.00 95.75 124 GLN A O 1
ATOM 998 N N . ARG A 1 125 ? -45.708 8.831 8.565 1.00 96.12 125 ARG A N 1
ATOM 999 C CA . ARG A 1 125 ? -45.088 9.753 9.532 1.00 96.12 125 ARG A CA 1
ATOM 1000 C C . ARG A 1 125 ? -43.774 10.345 9.024 1.00 96.12 125 ARG A C 1
ATOM 1002 O O . ARG A 1 125 ? -43.533 11.534 9.208 1.00 96.12 125 ARG A O 1
ATOM 1009 N N . ALA A 1 126 ? -42.937 9.537 8.374 1.00 94.62 126 ALA A N 1
ATOM 1010 C CA . ALA A 1 126 ? -41.681 10.013 7.800 1.00 94.62 126 ALA A CA 1
ATOM 1011 C C . ALA A 1 126 ? -41.913 11.032 6.671 1.00 94.62 126 ALA A C 1
ATOM 1013 O O . ALA A 1 126 ? -41.247 12.065 6.631 1.00 94.62 126 ALA A O 1
ATOM 1014 N N . LEU A 1 127 ? -42.882 10.777 5.784 1.00 96.56 127 LEU A N 1
ATOM 1015 C CA . LEU A 1 127 ? -43.239 11.704 4.707 1.00 96.56 127 LEU A CA 1
ATOM 1016 C C . LEU A 1 127 ? -43.763 13.036 5.247 1.00 96.56 127 LEU A C 1
ATOM 1018 O O . LEU A 1 127 ? -43.382 14.091 4.738 1.00 96.56 127 LEU A O 1
ATOM 1022 N N . ASP A 1 128 ? -44.593 12.995 6.286 1.00 96.25 128 ASP A N 1
ATOM 1023 C CA . ASP A 1 128 ? -45.141 14.200 6.904 1.00 96.25 128 ASP A CA 1
ATOM 1024 C C . ASP A 1 128 ? -44.042 15.024 7.591 1.00 96.25 128 ASP A C 1
ATOM 1026 O O . ASP A 1 128 ? -43.970 16.237 7.389 1.00 96.25 128 ASP A O 1
ATOM 1030 N N . TYR A 1 129 ? -43.095 14.368 8.272 1.00 94.88 129 TYR A N 1
ATOM 1031 C CA . TYR A 1 129 ? -41.891 15.023 8.795 1.00 94.88 129 TYR A CA 1
ATOM 1032 C C . TYR A 1 129 ? -41.051 15.671 7.691 1.00 94.88 129 TYR A C 1
ATOM 1034 O O . TYR A 1 129 ? -40.647 16.827 7.809 1.00 94.88 129 TYR A O 1
ATOM 1042 N N . CYS A 1 130 ? -40.807 14.964 6.584 1.00 95.06 130 CYS A N 1
ATOM 1043 C CA . CYS A 1 130 ? -40.055 15.519 5.459 1.00 95.06 130 CYS A CA 1
ATOM 1044 C C . CYS A 1 130 ? -40.742 16.749 4.848 1.00 95.06 130 CYS A C 1
ATOM 1046 O O . CYS A 1 130 ? -40.060 17.688 4.436 1.00 95.06 130 CYS A O 1
ATOM 1048 N N . ARG A 1 131 ? -42.080 16.764 4.789 1.00 95.44 131 ARG A N 1
ATOM 1049 C CA . ARG A 1 131 ? -42.854 17.922 4.318 1.00 95.44 131 ARG A CA 1
ATOM 1050 C C . ARG A 1 131 ? -42.738 19.105 5.274 1.00 95.44 131 ARG A C 1
ATOM 1052 O O . ARG A 1 131 ? -42.504 20.213 4.804 1.00 95.44 131 ARG A O 1
ATOM 1059 N N . GLN A 1 132 ? -42.841 18.869 6.583 1.00 94.56 132 GLN A N 1
ATOM 1060 C CA . GLN A 1 132 ? -42.671 19.913 7.599 1.00 94.56 132 GLN A CA 1
ATOM 1061 C C . GLN A 1 132 ? -41.273 20.532 7.543 1.00 94.56 132 GLN A C 1
ATOM 1063 O O . GLN A 1 132 ? -41.147 21.752 7.498 1.00 94.56 132 GLN A O 1
ATOM 1068 N N . ILE A 1 133 ? -40.228 19.704 7.453 1.00 94.06 133 ILE A N 1
ATOM 1069 C CA . ILE A 1 133 ? -38.845 20.180 7.323 1.00 94.06 133 ILE A CA 1
ATOM 1070 C C . ILE A 1 133 ? -38.678 21.005 6.040 1.00 94.06 133 ILE A C 1
ATOM 1072 O O . ILE A 1 133 ? -38.112 22.091 6.083 1.00 94.06 133 ILE A O 1
ATOM 1076 N N . LYS A 1 134 ? -39.208 20.541 4.898 1.00 91.06 134 LYS A N 1
ATOM 1077 C CA . LYS A 1 134 ? -39.170 21.316 3.645 1.00 91.06 134 LYS A CA 1
ATOM 1078 C C . LYS A 1 134 ? -39.896 22.657 3.744 1.00 91.06 134 LYS A C 1
ATOM 1080 O O . LYS A 1 134 ? -39.454 23.610 3.112 1.00 91.06 134 LYS A O 1
ATOM 1085 N N . ALA A 1 135 ? -41.004 22.722 4.477 1.00 90.38 135 ALA A N 1
ATOM 1086 C CA . ALA A 1 135 ? -41.760 23.955 4.667 1.00 90.38 135 ALA A CA 1
ATOM 1087 C C . ALA A 1 135 ? -41.030 24.948 5.585 1.00 90.38 135 ALA A C 1
ATOM 1089 O O . ALA A 1 135 ? -41.071 26.139 5.318 1.00 90.38 135 ALA A O 1
ATOM 1090 N N . ALA A 1 136 ? -40.331 24.461 6.614 1.00 87.44 136 ALA A N 1
ATOM 1091 C CA . ALA A 1 136 ? -39.562 25.289 7.546 1.00 87.44 136 ALA A CA 1
ATOM 1092 C C . ALA A 1 136 ? -38.231 25.819 6.972 1.00 87.44 136 ALA A C 1
ATOM 1094 O O . ALA A 1 136 ? -37.607 26.685 7.576 1.00 87.44 136 ALA A O 1
ATOM 1095 N N . LEU A 1 137 ? -37.775 25.275 5.839 1.00 86.00 137 LEU A N 1
ATOM 1096 C CA . LEU A 1 137 ? -36.545 25.677 5.142 1.00 86.00 137 LEU A CA 1
ATOM 1097 C C . LEU A 1 137 ? -36.797 26.631 3.956 1.00 86.00 137 LEU A C 1
ATOM 1099 O O . LEU A 1 137 ? -35.869 26.899 3.193 1.00 86.00 137 LEU A O 1
ATOM 1103 N N . ARG A 1 138 ? -38.038 27.090 3.763 1.00 57.59 138 ARG A N 1
ATOM 1104 C CA . ARG A 1 138 ? -38.416 28.137 2.801 1.00 57.59 138 ARG A CA 1
ATOM 1105 C C . ARG A 1 138 ? -38.615 29.458 3.521 1.00 57.59 138 ARG A C 1
ATOM 1107 O O . ARG A 1 138 ? -38.299 30.482 2.884 1.00 57.59 138 ARG A O 1
#

Foldseek 3Di:
DDPDQPPQPPDDDPVQLVVLVVLLCVLLVDDDDDDDVLSVLSCVQVRSVDHSVLSVLLSVQQVVCVVVVNDPPCCSPSVNCSPNVNSVVSSVVSVDDPDDPDPPDPDDPPDPDDDPVRVVVVVVVVVVVVVVVVVVVD

Sequence (138 aa):
MLPPIPPPVGPINAATIAQAHQLYGHLTGQRLRLGFDRERRWYELLRLGYSLSDLRAVIVYLQREIRAQRRNVGALKLSNLLQPDRFEEDLQISRVRLRPPAPARPAPPPRRALSAAEQQAGRQRALDYCRQIKAALR